Protein AF-A0A151TL73-F1 (afdb_monomer)

Mean predicted aligned error: 7.25 Å

Radius of gyration: 12.58 Å; Cα contacts (8 Å, |Δi|>4): 54; chains: 1; bounding box: 36×19×31 Å

Structure (mmCIF, N/CA/C/O backbone):
data_AF-A0A151TL73-F1
#
_entry.id   AF-A0A151TL73-F1
#
loop_
_atom_site.group_PDB
_atom_site.id
_atom_site.type_symbol
_atom_site.label_atom_id
_atom_site.label_alt_id
_atom_site.label_comp_id
_atom_site.label_asym_id
_atom_site.label_entity_id
_atom_site.label_seq_id
_atom_site.pdbx_PDB_ins_code
_atom_site.Cartn_x
_atom_site.Cartn_y
_atom_site.Cartn_z
_atom_site.occupancy
_atom_site.B_iso_or_equiv
_atom_site.auth_seq_id
_atom_site.auth_comp_id
_atom_site.auth_asym_id
_atom_site.auth_atom_id
_atom_site.pdbx_PDB_model_num
ATOM 1 N N . MET A 1 1 ? -12.225 -6.113 18.719 1.00 59.72 1 MET A N 1
ATOM 2 C CA . MET A 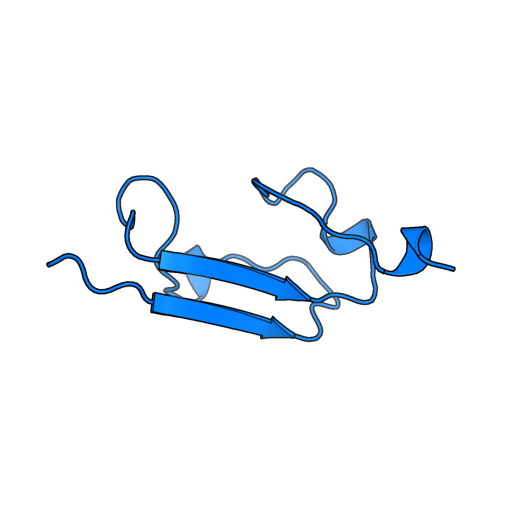1 1 ? -10.857 -6.268 18.170 1.00 59.72 1 MET A CA 1
ATOM 3 C C . MET A 1 1 ? -10.882 -5.925 16.691 1.00 59.72 1 MET A C 1
ATOM 5 O O . MET A 1 1 ? -11.845 -6.287 16.030 1.00 59.72 1 MET A O 1
ATOM 9 N N . LYS A 1 2 ? -9.879 -5.209 16.172 1.00 69.06 2 LYS A N 1
ATOM 10 C CA . LYS A 1 2 ? -9.796 -4.904 14.737 1.00 69.06 2 LYS A CA 1
ATOM 11 C C . LYS A 1 2 ? -9.061 -6.053 14.047 1.00 69.06 2 LYS A C 1
ATOM 13 O O . LYS A 1 2 ? -7.916 -6.320 14.404 1.00 69.06 2 LYS A O 1
ATOM 18 N N . GLN A 1 3 ? -9.718 -6.749 13.122 1.00 74.94 3 GLN A N 1
ATOM 19 C CA . GLN A 1 3 ? -9.063 -7.787 12.327 1.00 74.94 3 GLN A CA 1
ATOM 20 C C . GLN A 1 3 ? -7.989 -7.131 11.457 1.00 74.94 3 GLN A C 1
ATOM 22 O O . GLN A 1 3 ? -8.247 -6.121 10.797 1.00 74.94 3 GLN A O 1
ATOM 27 N N . LYS A 1 4 ? -6.771 -7.670 11.522 1.00 83.88 4 LYS A N 1
ATOM 28 C CA . LYS A 1 4 ? -5.660 -7.251 10.671 1.00 83.88 4 LYS A CA 1
ATOM 29 C C . LYS A 1 4 ? -5.546 -8.233 9.516 1.00 83.88 4 LYS A C 1
ATOM 31 O O . LYS A 1 4 ? -5.533 -9.438 9.742 1.00 83.88 4 LYS A O 1
ATOM 36 N N . ILE A 1 5 ? -5.463 -7.703 8.306 1.00 84.62 5 ILE A N 1
ATOM 37 C CA . ILE A 1 5 ? -5.256 -8.461 7.077 1.00 84.62 5 ILE A CA 1
ATOM 38 C C . ILE A 1 5 ? -3.877 -8.071 6.559 1.00 84.62 5 ILE A C 1
ATOM 40 O O . ILE A 1 5 ? -3.588 -6.884 6.411 1.00 84.62 5 ILE A O 1
ATOM 44 N N . LEU A 1 6 ? -3.030 -9.067 6.316 1.00 87.19 6 LEU A N 1
ATOM 45 C CA . LEU A 1 6 ? -1.748 -8.889 5.648 1.00 87.19 6 LEU A CA 1
ATOM 46 C C . LEU A 1 6 ? -1.877 -9.421 4.224 1.00 87.19 6 LEU A C 1
ATOM 48 O O . LEU A 1 6 ? -2.223 -10.583 4.029 1.00 87.19 6 LEU A O 1
ATOM 52 N N . ILE A 1 7 ? -1.591 -8.572 3.246 1.00 85.25 7 ILE A N 1
ATOM 53 C CA . ILE A 1 7 ? -1.558 -8.932 1.833 1.00 85.25 7 ILE A CA 1
ATOM 54 C C . ILE A 1 7 ? -0.103 -8.894 1.386 1.00 85.25 7 ILE A C 1
ATOM 56 O O . ILE A 1 7 ? 0.555 -7.863 1.518 1.00 85.25 7 ILE A O 1
ATOM 60 N N . ILE A 1 8 ? 0.392 -10.013 0.860 1.00 86.69 8 ILE A N 1
ATOM 61 C CA . ILE A 1 8 ? 1.750 -10.125 0.326 1.00 86.69 8 ILE A CA 1
ATOM 62 C C . ILE A 1 8 ? 1.640 -10.254 -1.188 1.00 86.69 8 ILE A C 1
ATOM 64 O O . ILE A 1 8 ? 1.046 -11.207 -1.687 1.00 86.69 8 ILE A O 1
ATOM 68 N N . LEU A 1 9 ? 2.204 -9.290 -1.909 1.00 85.12 9 LEU A N 1
ATOM 69 C CA . LEU A 1 9 ? 2.277 -9.307 -3.366 1.00 85.12 9 LEU A CA 1
ATOM 70 C C . LEU A 1 9 ? 3.738 -9.506 -3.755 1.00 85.12 9 LEU A C 1
ATOM 72 O O . LEU A 1 9 ? 4.567 -8.630 -3.513 1.00 85.12 9 LEU A O 1
ATOM 76 N N . ASN A 1 10 ? 4.043 -10.674 -4.313 1.00 80.12 10 ASN A N 1
ATOM 77 C CA . ASN A 1 10 ? 5.376 -11.023 -4.786 1.00 80.12 10 ASN A CA 1
ATOM 78 C C . ASN A 1 10 ? 5.487 -10.817 -6.302 1.00 80.12 10 ASN A C 1
ATOM 80 O O . ASN A 1 10 ? 4.508 -11.007 -7.019 1.00 80.12 10 ASN A O 1
ATOM 84 N N . ASP A 1 11 ? 6.692 -10.487 -6.764 1.00 69.75 11 ASP A N 1
ATOM 85 C CA . ASP A 1 11 ? 7.073 -10.398 -8.179 1.00 69.75 11 ASP A CA 1
ATOM 86 C C . ASP A 1 11 ? 6.379 -9.281 -8.980 1.00 69.75 11 ASP A C 1
ATOM 88 O O . ASP A 1 11 ? 5.909 -9.453 -10.107 1.00 69.75 11 ASP A O 1
ATOM 92 N N . LEU A 1 12 ? 6.331 -8.074 -8.407 1.00 71.69 12 LEU A N 1
ATOM 93 C CA . LEU A 1 12 ? 5.947 -6.904 -9.194 1.00 71.69 12 LEU A CA 1
ATOM 94 C C . LEU A 1 12 ? 7.047 -6.576 -10.217 1.00 71.69 12 LEU A C 1
ATOM 96 O O . LEU A 1 12 ? 8.068 -5.986 -9.863 1.00 71.69 12 LEU A O 1
ATOM 100 N N . GLN A 1 13 ? 6.823 -6.911 -11.490 1.00 68.06 13 GLN A N 1
ATOM 101 C CA . GLN A 1 13 ? 7.660 -6.464 -12.616 1.00 68.06 13 GLN A CA 1
ATOM 102 C C . GLN A 1 13 ? 7.267 -5.079 -13.164 1.00 68.06 13 GLN A C 1
ATOM 104 O O . GLN A 1 13 ? 8.019 -4.494 -13.944 1.00 68.06 13 GLN A O 1
ATOM 109 N N . GLY A 1 14 ? 6.122 -4.529 -12.746 1.00 74.19 14 GLY A N 1
ATOM 110 C CA . GLY A 1 14 ? 5.590 -3.252 -13.226 1.00 74.19 14 GLY A CA 1
ATOM 111 C C . GLY A 1 14 ? 4.678 -2.554 -12.215 1.00 74.19 14 GLY A C 1
ATOM 112 O O . GLY A 1 14 ? 4.448 -3.055 -11.114 1.00 74.19 14 GLY A O 1
ATOM 113 N N . GLU A 1 15 ? 4.164 -1.379 -12.586 1.00 75.56 15 GLU A N 1
ATOM 114 C CA . GLU A 1 15 ? 3.273 -0.587 -11.730 1.00 75.56 15 GLU A CA 1
ATOM 115 C C . GLU A 1 15 ? 1.978 -1.353 -11.396 1.00 75.56 15 GLU A C 1
ATOM 117 O O . GLU A 1 15 ? 1.262 -1.816 -12.284 1.00 75.56 15 GLU A O 1
ATOM 122 N N . ILE A 1 16 ? 1.647 -1.438 -10.104 1.00 77.50 16 ILE A N 1
ATOM 123 C CA . ILE A 1 16 ? 0.384 -1.976 -9.597 1.00 77.50 16 ILE A CA 1
ATOM 124 C C . ILE A 1 16 ? -0.571 -0.851 -9.185 1.00 77.50 16 ILE A C 1
ATOM 126 O O . ILE A 1 16 ? -0.219 0.065 -8.443 1.00 77.50 16 ILE A O 1
ATOM 130 N N . ASN A 1 17 ? -1.814 -0.932 -9.655 1.00 79.50 17 ASN A N 1
ATOM 131 C CA . ASN A 1 17 ? -2.890 -0.048 -9.224 1.00 79.50 17 ASN A CA 1
ATOM 132 C C . ASN A 1 17 ? -3.805 -0.818 -8.268 1.00 79.50 17 ASN A C 1
ATOM 134 O O . ASN A 1 17 ? -4.665 -1.578 -8.714 1.00 79.50 17 ASN A O 1
ATOM 138 N N . LEU A 1 18 ? -3.606 -0.607 -6.963 1.00 81.31 18 LEU A N 1
ATOM 139 C CA . LEU A 1 18 ? -4.347 -1.285 -5.894 1.00 81.31 18 LEU A CA 1
ATOM 140 C C . LEU A 1 18 ? -5.867 -1.056 -5.991 1.00 81.31 18 LEU A C 1
ATOM 142 O O . LEU A 1 18 ? -6.639 -1.980 -5.752 1.00 81.31 18 LEU A O 1
ATOM 146 N N . THR A 1 19 ? -6.301 0.132 -6.428 1.00 81.94 19 THR A N 1
ATOM 147 C CA . THR A 1 19 ? -7.722 0.450 -6.640 1.00 81.94 19 THR A CA 1
ATOM 148 C C . THR A 1 19 ? -8.328 -0.399 -7.753 1.00 81.94 19 THR A C 1
ATOM 150 O O . THR A 1 19 ? -9.407 -0.960 -7.583 1.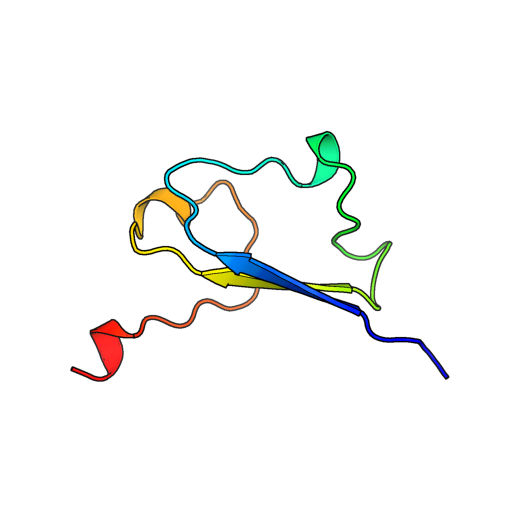00 81.94 19 THR A O 1
ATOM 153 N N . LYS A 1 20 ? -7.632 -0.533 -8.890 1.00 84.25 20 LYS A N 1
ATOM 154 C CA . LYS A 1 20 ? -8.118 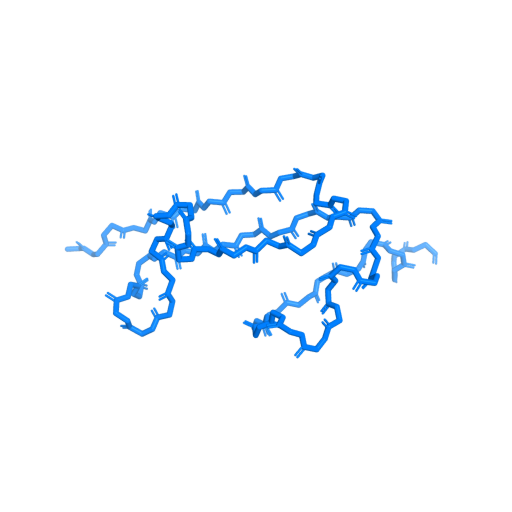-1.293 -10.054 1.00 84.25 20 LYS A CA 1
ATOM 155 C C . LYS A 1 20 ? -8.308 -2.777 -9.738 1.00 84.25 20 LYS A C 1
ATOM 157 O O . LYS A 1 20 ? -9.217 -3.399 -10.273 1.00 84.25 20 LYS A O 1
ATOM 162 N N . ILE A 1 21 ? -7.456 -3.3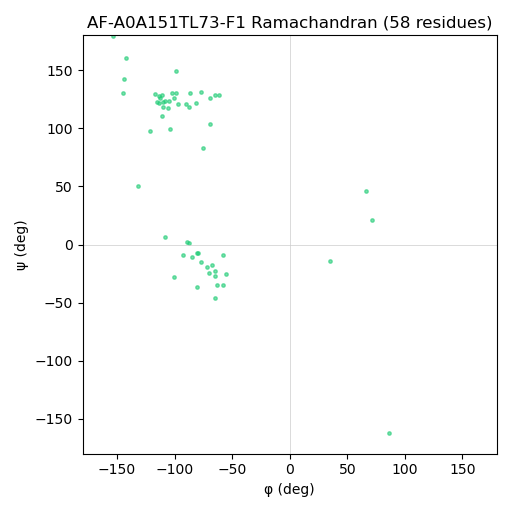32 -8.883 1.00 83.38 21 ILE A N 1
ATOM 163 C CA . ILE A 1 21 ? -7.527 -4.737 -8.456 1.00 83.38 21 ILE A CA 1
ATOM 164 C C . ILE A 1 21 ? -8.443 -4.950 -7.242 1.00 83.38 21 ILE A C 1
ATOM 166 O O . ILE A 1 21 ? -8.571 -6.075 -6.770 1.00 83.38 21 ILE A O 1
ATOM 170 N N . GLY A 1 22 ? -9.074 -3.889 -6.729 1.00 84.38 22 GLY A N 1
ATOM 171 C CA . GLY A 1 22 ? -9.991 -3.971 -5.595 1.00 84.38 22 GLY A CA 1
ATOM 172 C C . GLY A 1 22 ? -9.307 -4.254 -4.257 1.00 84.38 22 GLY A C 1
ATOM 173 O O . GLY A 1 22 ? -9.967 -4.722 -3.332 1.00 84.38 22 GLY A O 1
ATOM 174 N N . ILE A 1 23 ? -8.000 -3.984 -4.133 1.00 82.94 23 ILE A N 1
ATOM 175 C CA . ILE A 1 23 ? -7.299 -4.127 -2.858 1.00 82.94 23 ILE A CA 1
ATOM 176 C C . ILE A 1 23 ? -7.554 -2.880 -2.001 1.00 82.94 23 ILE A C 1
ATOM 178 O O . ILE A 1 23 ? -7.195 -1.773 -2.406 1.00 82.94 23 ILE A O 1
ATOM 182 N N . PRO A 1 24 ? -8.122 -3.041 -0.795 1.00 77.50 24 PRO A N 1
ATOM 183 C CA . PRO A 1 24 ? -8.333 -1.934 0.128 1.00 77.50 24 PRO A CA 1
ATOM 184 C C . PRO A 1 24 ? -6.996 -1.406 0.678 1.00 77.50 24 PRO A C 1
ATOM 186 O O . PRO A 1 24 ? -6.225 -2.171 1.256 1.00 77.50 24 PRO A O 1
ATOM 189 N N . PHE A 1 25 ? -6.718 -0.102 0.554 1.00 77.06 25 PHE A N 1
ATOM 190 C CA . PHE A 1 25 ? -5.510 0.535 1.109 1.00 77.06 25 PHE A CA 1
ATOM 191 C C . PHE A 1 25 ? -5.774 1.945 1.662 1.00 77.06 25 PHE A C 1
ATOM 193 O O . PHE A 1 25 ? -6.753 2.596 1.309 1.00 77.06 25 PHE A O 1
ATOM 200 N N . GLY A 1 26 ? -4.885 2.436 2.531 1.00 72.94 26 GLY A N 1
ATOM 201 C CA . GLY A 1 26 ? -4.953 3.799 3.072 1.00 72.94 26 GLY A CA 1
ATOM 202 C C . GLY A 1 26 ? -5.832 3.959 4.321 1.00 72.94 26 GLY A C 1
ATOM 203 O O . GLY A 1 26 ? -6.128 2.999 5.034 1.00 72.94 26 GLY A O 1
ATOM 204 N N . ASN A 1 27 ? -6.216 5.206 4.621 1.00 74.19 27 ASN A N 1
ATOM 205 C CA . ASN A 1 27 ? -6.895 5.573 5.874 1.00 74.19 27 ASN A CA 1
ATOM 206 C C . ASN A 1 27 ? -8.290 4.958 6.037 1.00 74.19 27 ASN A C 1
ATOM 208 O O . ASN A 1 27 ? -8.735 4.787 7.175 1.00 74.19 27 ASN A O 1
ATOM 212 N N . ASP A 1 28 ? -8.933 4.587 4.935 1.00 71.81 28 ASP A N 1
ATOM 213 C CA . ASP A 1 28 ? -10.247 3.938 4.935 1.00 71.81 28 ASP A CA 1
ATOM 214 C C . ASP A 1 28 ? -10.142 2.453 5.322 1.00 71.81 28 ASP A C 1
ATOM 216 O O . ASP A 1 28 ? -11.110 1.826 5.749 1.00 71.81 28 ASP A O 1
ATOM 220 N N . HIS A 1 29 ? -8.924 1.901 5.287 1.00 75.00 29 HIS A N 1
ATOM 221 C CA . HIS A 1 29 ? -8.642 0.486 5.491 1.00 75.00 29 HIS A CA 1
ATOM 222 C C . HIS A 1 29 ? -7.493 0.263 6.481 1.00 75.00 29 HIS A C 1
ATOM 224 O O . HIS A 1 29 ? -6.583 -0.522 6.239 1.00 75.00 29 HIS A O 1
ATOM 230 N N . LYS A 1 30 ? -7.563 0.902 7.660 1.00 73.75 30 LYS A N 1
ATOM 231 C CA . LYS A 1 30 ? -6.524 0.846 8.723 1.00 73.75 30 LYS A CA 1
ATOM 232 C C . LYS A 1 30 ? -6.186 -0.559 9.263 1.00 73.75 30 LYS A C 1
ATOM 234 O O . LYS A 1 30 ? -5.294 -0.683 10.096 1.00 73.75 30 LYS A O 1
ATOM 239 N N . GLY A 1 31 ? -6.945 -1.591 8.893 1.00 80.25 31 GLY A N 1
ATOM 240 C CA . GLY A 1 31 ? -6.654 -2.991 9.227 1.00 80.25 31 GLY A CA 1
ATOM 241 C C . GLY A 1 31 ? -5.845 -3.729 8.155 1.00 80.25 31 GLY A C 1
ATOM 242 O O . GLY A 1 31 ? -5.413 -4.848 8.408 1.00 80.25 31 GLY A O 1
ATOM 243 N N . CYS A 1 32 ? -5.650 -3.127 6.980 1.00 82.31 32 CYS A N 1
ATOM 244 C CA . CYS A 1 32 ? -4.974 -3.732 5.842 1.00 82.31 32 CYS A CA 1
ATOM 245 C C . CYS A 1 32 ? -3.506 -3.295 5.803 1.00 82.31 32 CYS A C 1
ATOM 247 O O . CYS A 1 32 ? -3.204 -2.103 5.737 1.00 82.31 32 CYS A O 1
ATOM 249 N N . ILE A 1 33 ? -2.601 -4.267 5.857 1.00 83.06 33 ILE A N 1
ATOM 250 C CA . ILE A 1 33 ? -1.161 -4.080 5.690 1.00 83.06 33 ILE A CA 1
ATOM 251 C C . ILE A 1 33 ? -0.784 -4.730 4.364 1.00 83.06 33 ILE A C 1
ATOM 253 O O . ILE A 1 33 ? -1.122 -5.888 4.126 1.00 83.06 33 ILE A O 1
ATOM 257 N N . ILE A 1 34 ? -0.084 -3.991 3.507 1.00 83.38 34 ILE A N 1
ATOM 258 C CA . ILE A 1 34 ? 0.364 -4.481 2.203 1.00 83.38 34 ILE A CA 1
ATOM 259 C C . ILE A 1 34 ? 1.884 -4.559 2.227 1.00 83.38 34 ILE A C 1
ATOM 261 O O . ILE A 1 34 ? 2.555 -3.553 2.459 1.00 83.38 34 ILE A O 1
ATOM 265 N N . LEU A 1 35 ? 2.407 -5.755 1.983 1.00 85.25 35 LEU A N 1
ATOM 266 C CA . LEU A 1 35 ? 3.822 -6.010 1.778 1.00 85.25 35 LEU A CA 1
ATOM 267 C C . LEU A 1 35 ? 4.051 -6.279 0.291 1.00 85.25 35 LEU A C 1
ATOM 269 O O . LEU A 1 35 ? 3.520 -7.240 -0.266 1.00 85.25 35 LEU A O 1
ATOM 273 N N . LEU A 1 36 ? 4.836 -5.413 -0.343 1.00 81.94 36 LEU A N 1
ATOM 274 C CA . LEU A 1 36 ? 5.245 -5.561 -1.734 1.00 81.94 36 LEU A CA 1
ATOM 275 C C . LEU A 1 36 ? 6.660 -6.127 -1.769 1.00 81.94 36 LEU A C 1
ATOM 277 O O . LEU A 1 36 ? 7.566 -5.555 -1.166 1.00 81.94 36 LEU A O 1
ATOM 281 N N . VAL A 1 37 ? 6.843 -7.224 -2.494 1.00 81.38 37 VAL A N 1
ATOM 282 C CA . VAL A 1 37 ? 8.148 -7.837 -2.742 1.00 81.38 37 VAL A CA 1
ATOM 283 C C . VAL A 1 37 ? 8.427 -7.735 -4.239 1.00 81.38 37 VAL A C 1
ATOM 285 O O . VAL A 1 37 ? 7.622 -8.162 -5.067 1.00 81.38 37 VAL A O 1
ATOM 288 N N . THR A 1 38 ? 9.543 -7.108 -4.601 1.00 79.50 38 THR A N 1
ATOM 289 C CA . THR A 1 38 ? 9.954 -6.924 -5.997 1.00 79.50 38 THR A CA 1
ATOM 290 C C . THR A 1 38 ? 11.464 -7.026 -6.123 1.00 79.50 38 THR A C 1
ATOM 292 O O . THR A 1 38 ? 12.198 -6.510 -5.282 1.00 79.50 38 THR A O 1
ATOM 295 N N . ASN A 1 39 ? 11.917 -7.626 -7.221 1.00 79.00 39 ASN A N 1
ATOM 296 C CA . ASN A 1 39 ? 13.328 -7.657 -7.601 1.00 79.00 39 ASN A CA 1
ATOM 297 C C . ASN A 1 39 ? 13.707 -6.443 -8.471 1.00 79.00 39 ASN A C 1
ATOM 299 O O . ASN A 1 39 ? 14.842 -6.327 -8.927 1.00 79.00 39 ASN A O 1
ATOM 303 N N . ASN A 1 40 ? 12.763 -5.531 -8.732 1.00 77.12 40 ASN A N 1
ATOM 304 C CA . ASN A 1 40 ? 12.963 -4.354 -9.562 1.00 77.12 40 ASN A CA 1
ATOM 305 C C . ASN A 1 40 ? 12.668 -3.073 -8.771 1.00 77.12 40 ASN A C 1
ATOM 307 O O . ASN A 1 40 ? 11.532 -2.601 -8.704 1.00 77.12 40 ASN A O 1
ATOM 311 N N . LYS A 1 41 ? 13.722 -2.439 -8.241 1.00 73.88 41 LYS A N 1
ATOM 312 C CA . LYS A 1 41 ? 13.623 -1.176 -7.484 1.00 73.88 41 LYS A CA 1
ATOM 313 C C . LYS A 1 41 ? 12.917 -0.051 -8.245 1.00 73.88 41 LYS A C 1
ATOM 315 O O . LYS A 1 41 ? 12.334 0.828 -7.618 1.00 73.88 41 LYS A O 1
ATOM 320 N N . LYS A 1 42 ? 12.916 -0.070 -9.585 1.00 74.12 42 LYS A N 1
ATOM 321 C CA . LYS A 1 42 ? 12.215 0.948 -10.386 1.00 74.12 42 LYS A CA 1
ATOM 322 C C . LYS A 1 42 ? 10.701 0.894 -10.181 1.00 74.12 42 LYS A C 1
ATOM 324 O O . LYS A 1 42 ? 10.050 1.929 -10.284 1.00 74.12 42 LYS A O 1
ATOM 329 N N . VAL A 1 43 ? 10.150 -0.266 -9.825 1.00 71.12 43 VAL A N 1
ATOM 330 C CA . VAL A 1 43 ? 8.719 -0.436 -9.524 1.00 71.12 43 VAL A CA 1
ATOM 331 C C . VAL A 1 43 ? 8.329 0.246 -8.207 1.00 71.12 43 VAL A C 1
ATOM 333 O O . VAL A 1 43 ? 7.189 0.674 -8.050 1.00 71.12 43 VAL A O 1
ATOM 336 N N . LEU A 1 44 ? 9.285 0.430 -7.289 1.00 70.62 44 LEU A N 1
ATOM 337 C CA . LEU A 1 44 ? 9.083 1.145 -6.024 1.00 70.62 44 LEU A CA 1
ATOM 338 C C . LEU A 1 44 ? 9.132 2.677 -6.188 1.00 70.62 44 LEU A C 1
ATOM 340 O O . LEU A 1 44 ? 8.871 3.403 -5.231 1.00 70.62 44 LEU A O 1
ATOM 344 N N . SER A 1 45 ? 9.491 3.191 -7.371 1.00 63.56 45 SER A N 1
ATOM 345 C CA . SER A 1 45 ? 9.753 4.621 -7.568 1.00 63.56 45 SER A CA 1
ATOM 346 C C . SER A 1 45 ? 8.472 5.469 -7.663 1.00 63.56 45 SER A C 1
ATOM 348 O O . SER A 1 45 ? 7.548 5.128 -8.395 1.00 63.56 45 SER A O 1
ATOM 350 N N . ASN A 1 46 ? 8.450 6.571 -6.894 1.00 55.06 46 ASN A N 1
ATOM 351 C CA . ASN A 1 46 ? 7.586 7.775 -6.818 1.00 55.06 46 ASN A CA 1
ATOM 352 C C . ASN A 1 46 ? 6.065 7.740 -7.088 1.00 55.06 46 ASN A C 1
ATOM 354 O O . ASN A 1 46 ? 5.390 8.711 -6.748 1.00 55.06 46 ASN A O 1
ATOM 358 N N . ARG A 1 47 ? 5.490 6.689 -7.669 1.00 57.44 47 ARG A N 1
ATOM 359 C CA . ARG A 1 47 ? 4.058 6.595 -7.993 1.00 57.44 47 ARG A CA 1
ATOM 360 C C . ARG A 1 47 ? 3.276 5.775 -6.977 1.00 57.44 47 ARG A C 1
ATOM 362 O O . ARG A 1 47 ? 2.101 6.052 -6.753 1.00 57.44 47 ARG A O 1
ATOM 369 N N . MET A 1 48 ? 3.923 4.816 -6.315 1.00 64.44 48 MET A N 1
ATOM 370 C CA . MET A 1 48 ? 3.347 4.147 -5.153 1.00 64.44 48 MET A CA 1
ATOM 371 C C . MET A 1 48 ? 3.736 4.896 -3.890 1.00 64.44 48 MET A C 1
ATOM 373 O O . MET A 1 48 ? 4.913 5.050 -3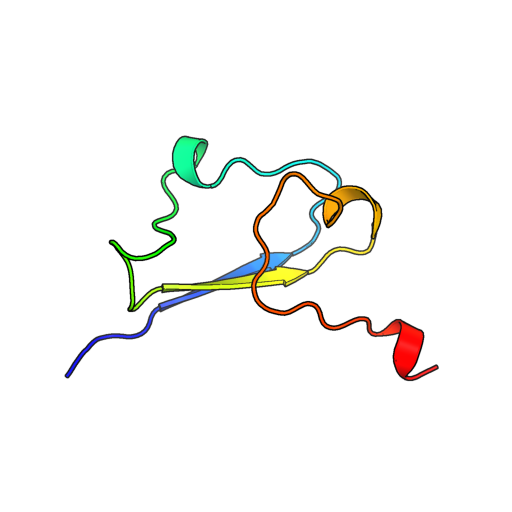.572 1.00 64.44 48 MET A O 1
ATOM 377 N N . LYS A 1 49 ? 2.732 5.352 -3.142 1.00 64.88 49 LYS A N 1
ATOM 378 C CA . LYS A 1 49 ? 2.935 5.939 -1.819 1.00 64.88 49 LYS A CA 1
ATOM 379 C C . LYS A 1 49 ? 3.225 4.813 -0.826 1.00 64.88 49 LYS A C 1
ATOM 381 O O . LYS A 1 49 ? 2.319 4.304 -0.172 1.00 64.88 49 LYS A O 1
ATOM 386 N N . ILE A 1 50 ? 4.483 4.387 -0.778 1.00 68.62 50 ILE A N 1
ATOM 387 C CA . ILE A 1 50 ? 4.959 3.315 0.097 1.00 68.62 50 ILE A CA 1
ATOM 388 C C . ILE A 1 50 ? 5.331 3.918 1.452 1.00 68.62 50 ILE A C 1
ATOM 390 O O . ILE A 1 50 ? 6.043 4.916 1.517 1.00 68.62 50 ILE A O 1
ATOM 394 N N . SER A 1 51 ? 4.834 3.327 2.540 1.00 65.94 51 SER A N 1
ATOM 395 C CA . SER A 1 51 ? 5.141 3.806 3.894 1.00 65.94 51 SER A CA 1
ATOM 396 C C . SER A 1 51 ? 6.499 3.330 4.402 1.00 65.94 51 SER A C 1
ATOM 398 O O . SER A 1 51 ? 7.157 4.069 5.125 1.00 65.94 51 SER A O 1
ATOM 400 N N . ILE A 1 52 ? 6.899 2.101 4.063 1.00 71.06 52 ILE A N 1
ATOM 401 C CA . ILE A 1 52 ? 8.152 1.488 4.511 1.00 71.06 52 ILE A CA 1
ATOM 402 C C . ILE A 1 52 ? 8.697 0.620 3.375 1.00 71.06 52 ILE A C 1
ATOM 404 O O . ILE A 1 52 ? 7.960 -0.187 2.811 1.00 71.06 52 ILE A O 1
ATOM 408 N N . VAL A 1 53 ? 9.976 0.794 3.050 1.00 69.81 53 VAL A N 1
ATOM 409 C CA . VAL A 1 53 ? 10.707 -0.011 2.066 1.00 69.81 53 VAL A CA 1
ATOM 410 C C . VAL A 1 53 ? 11.832 -0.729 2.799 1.00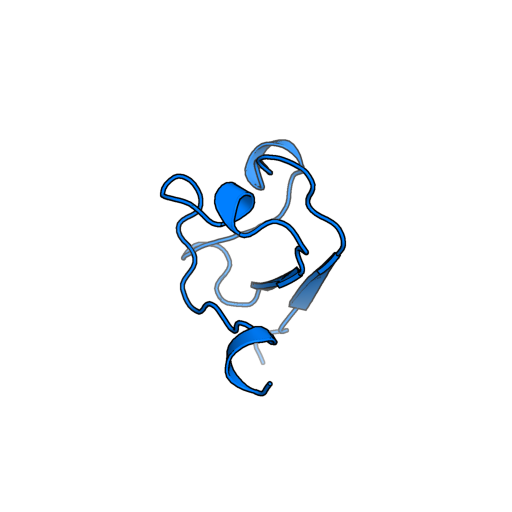 69.81 53 VAL A C 1
ATOM 412 O O . VAL A 1 53 ? 12.593 -0.090 3.520 1.00 69.81 53 VAL A O 1
ATOM 415 N N . PHE A 1 54 ? 11.937 -2.040 2.600 1.00 72.12 54 PHE A N 1
ATOM 416 C CA . PHE A 1 54 ? 13.079 -2.839 3.033 1.00 72.12 54 PHE A CA 1
ATOM 417 C C . PHE A 1 54 ? 13.800 -3.337 1.779 1.00 72.12 54 PHE A C 1
ATOM 419 O O . PHE A 1 54 ? 13.157 -3.883 0.882 1.00 72.12 54 PHE A O 1
ATOM 426 N N . SER A 1 55 ? 15.110 -3.119 1.697 1.00 71.31 55 SER A N 1
ATOM 427 C CA . SER A 1 55 ? 15.965 -3.598 0.608 1.00 71.31 55 SER A CA 1
ATOM 428 C C . SER A 1 55 ? 16.831 -4.726 1.155 1.00 71.31 55 SER A C 1
ATOM 430 O O . SER A 1 55 ? 17.533 -4.549 2.146 1.00 71.31 55 SER A O 1
ATOM 432 N N . THR A 1 56 ? 16.764 -5.906 0.539 1.00 71.12 56 THR A N 1
ATOM 433 C CA . THR A 1 56 ? 17.636 -7.032 0.911 1.00 71.12 56 THR A CA 1
ATOM 434 C C . THR A 1 56 ? 19.080 -6.807 0.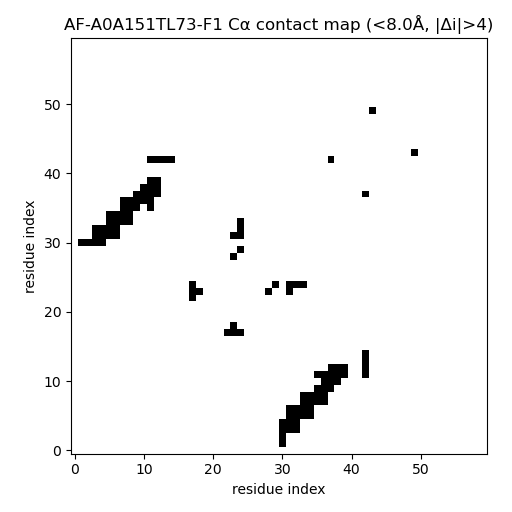475 1.00 71.12 56 THR A C 1
ATOM 436 O O . THR A 1 56 ? 19.977 -7.418 1.043 1.00 71.12 56 THR A O 1
ATOM 439 N N . ASP A 1 57 ? 19.308 -5.896 -0.476 1.00 69.56 57 ASP A N 1
ATOM 440 C CA . ASP A 1 57 ? 20.649 -5.521 -0.936 1.00 69.56 57 ASP A CA 1
ATOM 441 C C . ASP A 1 57 ? 21.446 -4.778 0.145 1.00 69.56 57 ASP A C 1
ATOM 443 O O . ASP A 1 57 ? 22.662 -4.704 0.054 1.00 69.56 57 ASP A O 1
ATOM 447 N N . ASP A 1 58 ? 20.776 -4.241 1.171 1.00 66.38 58 ASP A N 1
ATOM 448 C CA . ASP A 1 58 ? 21.420 -3.489 2.256 1.00 66.38 58 ASP A CA 1
ATOM 449 C C . ASP A 1 58 ? 22.046 -4.424 3.315 1.00 66.38 58 ASP A C 1
ATOM 451 O O . ASP A 1 58 ? 22.724 -3.967 4.234 1.00 66.38 58 ASP A O 1
ATOM 455 N N . TYR A 1 59 ? 21.796 -5.733 3.199 1.00 63.66 59 TYR A N 1
ATOM 456 C CA . TYR A 1 59 ? 22.311 -6.781 4.084 1.00 63.66 59 TYR A CA 1
ATOM 457 C C . TYR A 1 59 ? 23.387 -7.654 3.410 1.00 63.66 59 TYR A C 1
ATOM 459 O O . TYR A 1 59 ? 23.814 -8.645 4.008 1.00 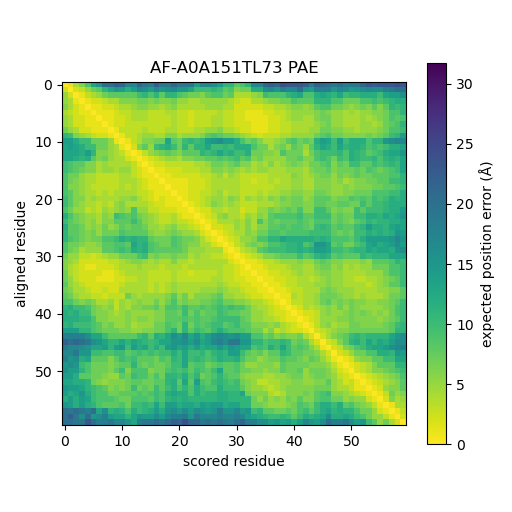63.66 59 TYR A O 1
ATOM 467 N N . CYS A 1 60 ? 23.809 -7.295 2.189 1.00 54.19 60 CYS A N 1
ATOM 468 C CA . CYS A 1 60 ? 24.901 -7.924 1.443 1.00 54.19 60 CYS A CA 1
ATOM 469 C C . CYS A 1 60 ? 26.112 -6.997 1.316 1.00 54.19 60 CYS A C 1
ATOM 471 O O . CYS A 1 60 ? 25.921 -5.787 1.069 1.00 54.19 60 CYS A O 1
#

Organism: Cajanus cajan (NCBI:txid3821)

Sequence (60 aa):
MKQKILIILNDLQGEINLTKIGIPFGNDHKGCIILLVTNNKKVLSNRMKISIVFSTDDYC

pLDDT: mean 74.76, std 8.06, range [54.19, 87.19]

Nearest PDB structures (foldseek):
  8j4o-assembly1_B  TM=3.804E-01  e=2.847E+00  Acinetobacter baumannii
  3quf-assembly1_A  TM=4.967E-01  e=7.336E+00  Bifidobacterium longum subsp. infantis ATCC 15697 = JCM 1222 = DSM 20088
  8j4n-assembly1_A  TM=3.659E-01  e=3.487E+00  Acinetobacter baumannii

Foldseek 3Di:
DQAADEAEAEAPPAADDCVVVVNDDDPVCVRYHYHYHYPDVVNVPDPDPDPDDDDPVVVD

Solvent-accessible surface area (backbone atoms only — not comparable to full-atom values): 4181 Å² total; per-residue (Å²): 135,84,72,73,46,80,45,77,47,72,71,43,90,52,87,78,59,49,72,84,73,69,50,72,63,60,89,91,26,80,40,48,44,7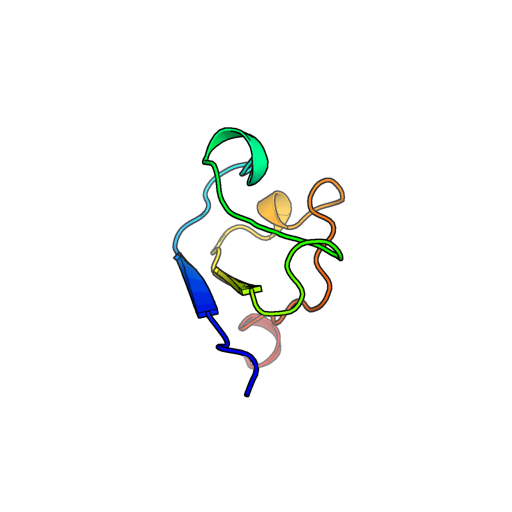9,47,82,41,56,95,41,71,74,49,65,49,93,77,56,92,71,90,79,87,86,64,76,72,80,79,105

Secondary structure (DSSP, 8-state):
-PPPEEEEEE---S---TTTTT---SGGGTTEEEEEE-S-GGGGSSSS--S----GGGG-